Protein AF-W4VHM2-F1 (afdb_monomer_lite)

Organism: NCBI:txid1298598

Structure (mmCIF, N/CA/C/O backbone):
data_AF-W4VHM2-F1
#
_entry.id   AF-W4VHM2-F1
#
loop_
_atom_site.group_PDB
_atom_site.id
_atom_site.type_symbol
_atom_site.label_atom_id
_atom_site.label_alt_id
_atom_site.label_comp_id
_atom_site.label_asym_id
_atom_site.label_entity_id
_atom_site.label_seq_id
_atom_site.pdbx_PDB_ins_code
_atom_site.Cartn_x
_atom_site.Cartn_y
_atom_site.Cartn_z
_atom_site.occupancy
_atom_site.B_iso_or_equiv
_atom_site.auth_seq_id
_atom_site.auth_comp_id
_atom_site.auth_asym_id
_atom_site.auth_atom_id
_atom_site.pdbx_PDB_model_num
ATOM 1 N N . MET A 1 1 ? 7.648 -2.579 -6.564 1.00 84.31 1 MET A N 1
ATOM 2 C CA . MET A 1 1 ? 7.197 -2.955 -5.204 1.00 84.31 1 MET A CA 1
ATOM 3 C C . MET A 1 1 ? 6.124 -4.037 -5.304 1.00 84.31 1 MET A C 1
ATOM 5 O O . MET A 1 1 ? 5.570 -4.194 -6.391 1.00 84.31 1 MET A O 1
ATOM 9 N N . PHE A 1 2 ? 5.852 -4.785 -4.232 1.00 91.19 2 PHE A N 1
ATOM 10 C CA . PHE A 1 2 ? 4.778 -5.784 -4.193 1.00 91.19 2 PHE A CA 1
ATOM 11 C C . PHE A 1 2 ? 3.806 -5.488 -3.052 1.00 91.19 2 PHE A C 1
ATOM 13 O O . PHE A 1 2 ? 4.228 -5.026 -1.997 1.00 91.19 2 PHE A O 1
ATOM 20 N N . VAL A 1 3 ? 2.538 -5.799 -3.282 1.00 94.62 3 VAL A N 1
ATOM 21 C CA . VAL A 1 3 ? 1.429 -5.703 -2.328 1.00 94.62 3 VAL A CA 1
ATOM 22 C C . VAL A 1 3 ? 0.806 -7.086 -2.160 1.00 94.62 3 VAL A C 1
ATOM 24 O O . VAL A 1 3 ? 1.039 -7.969 -2.992 1.00 94.62 3 VAL A O 1
ATOM 27 N N . TYR A 1 4 ? 0.045 -7.298 -1.092 1.00 96.19 4 TYR A N 1
ATOM 28 C CA . TYR A 1 4 ? -0.555 -8.600 -0.803 1.00 96.19 4 TYR A CA 1
ATOM 29 C C . TYR A 1 4 ? -2.039 -8.460 -0.507 1.00 96.19 4 TYR A C 1
ATOM 31 O O . TYR A 1 4 ? -2.429 -7.613 0.286 1.00 96.19 4 TYR A O 1
ATOM 39 N N . TYR A 1 5 ? -2.856 -9.316 -1.106 1.00 96.56 5 TYR A N 1
ATOM 40 C CA . TYR A 1 5 ? -4.294 -9.365 -0.861 1.00 96.56 5 TYR A CA 1
ATOM 41 C C . TYR A 1 5 ? -4.722 -10.807 -0.627 1.00 96.56 5 TYR A C 1
ATOM 43 O O . TYR A 1 5 ? -4.315 -11.690 -1.377 1.00 96.56 5 TYR A O 1
ATOM 51 N N . ASN A 1 6 ? -5.520 -11.092 0.399 1.00 93.69 6 ASN A N 1
ATOM 52 C CA . ASN A 1 6 ? -6.043 -12.443 0.588 1.00 93.69 6 ASN A CA 1
ATOM 53 C C . ASN A 1 6 ? -7.387 -12.444 1.313 1.00 93.69 6 ASN A C 1
ATOM 55 O O . ASN A 1 6 ? -7.430 -12.591 2.534 1.00 93.69 6 ASN A O 1
ATOM 59 N N . GLU A 1 7 ? -8.464 -12.390 0.529 1.00 92.50 7 GLU A N 1
ATOM 60 C CA . GLU A 1 7 ? -9.841 -12.419 1.024 1.00 92.50 7 GLU A CA 1
ATOM 61 C C . GLU A 1 7 ? -10.137 -13.628 1.922 1.00 92.50 7 GLU A C 1
ATOM 63 O O . GLU A 1 7 ? -10.679 -13.481 3.012 1.00 92.50 7 GLU A O 1
ATOM 68 N N . LYS A 1 8 ? -9.727 -14.833 1.508 1.00 91.56 8 LYS A N 1
ATOM 69 C CA . LYS A 1 8 ? -10.043 -16.069 2.243 1.00 91.56 8 LYS A CA 1
ATOM 70 C C . LYS A 1 8 ? -9.207 -16.262 3.505 1.00 91.56 8 LYS A C 1
ATOM 72 O O . LYS A 1 8 ? -9.650 -16.939 4.424 1.00 91.56 8 LYS A O 1
ATOM 77 N N . GLY A 1 9 ? -7.976 -15.753 3.515 1.00 90.88 9 GLY A N 1
ATOM 78 C CA . GLY A 1 9 ? -7.034 -15.972 4.615 1.00 90.88 9 GLY A CA 1
ATOM 79 C C . GLY A 1 9 ? -7.023 -14.854 5.652 1.00 90.88 9 GLY A C 1
ATOM 80 O O . GLY A 1 9 ? -7.017 -15.130 6.845 1.00 90.88 9 GLY A O 1
ATOM 81 N N . ILE A 1 10 ? -6.984 -13.601 5.195 1.00 91.31 10 ILE A N 1
ATOM 82 C CA . ILE A 1 10 ? -6.858 -12.405 6.047 1.00 91.31 10 ILE A CA 1
ATOM 83 C C . ILE A 1 10 ? -8.190 -11.642 6.109 1.00 91.31 10 ILE A C 1
ATOM 85 O O . ILE A 1 10 ? -8.448 -10.931 7.078 1.00 91.31 10 ILE A O 1
ATOM 89 N N . GLY A 1 11 ? -9.047 -11.815 5.102 1.00 94.38 11 GLY A N 1
ATOM 90 C CA . GLY A 1 11 ? -10.243 -11.009 4.880 1.00 94.38 11 GLY A CA 1
ATOM 91 C C . GLY A 1 11 ? -10.048 -10.055 3.706 1.00 94.38 11 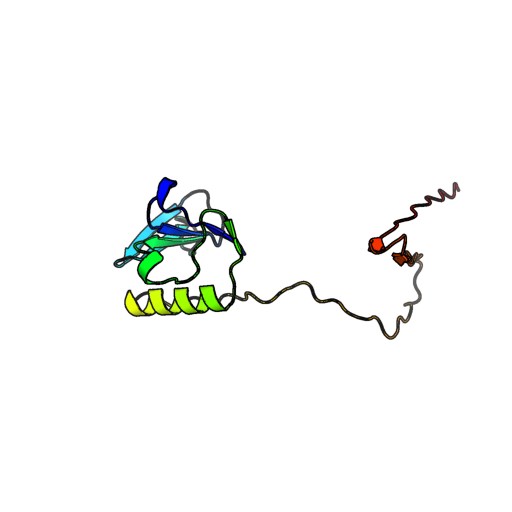GLY A C 1
ATOM 92 O O . GLY A 1 11 ? -8.994 -10.050 3.064 1.00 94.38 11 GLY A O 1
ATOM 93 N N . ASP A 1 12 ? -11.063 -9.237 3.423 1.00 96.19 12 ASP A N 1
ATOM 94 C CA . ASP A 1 12 ? -11.030 -8.238 2.348 1.00 96.19 12 ASP A CA 1
ATOM 95 C C . ASP A 1 12 ? -10.109 -7.053 2.698 1.00 96.19 12 ASP A C 1
ATOM 97 O O . ASP A 1 12 ? -10.544 -5.926 2.947 1.00 96.19 12 ASP A O 1
ATOM 101 N N . VAL A 1 13 ? -8.811 -7.346 2.790 1.00 96.44 13 VAL A N 1
ATOM 102 C CA . VAL A 1 13 ? -7.761 -6.436 3.238 1.00 96.44 13 VAL A CA 1
ATOM 103 C C . VAL A 1 13 ? -6.581 -6.494 2.276 1.00 96.44 13 VAL A C 1
ATOM 105 O O . VAL A 1 13 ? -5.966 -7.546 2.075 1.00 96.44 13 VAL A O 1
ATOM 108 N N . LEU A 1 14 ? -6.233 -5.342 1.704 1.00 96.31 14 LEU A N 1
ATOM 109 C CA . LEU A 1 14 ? -5.008 -5.147 0.936 1.00 96.31 14 LEU A CA 1
ATOM 110 C C . LEU A 1 14 ? -3.897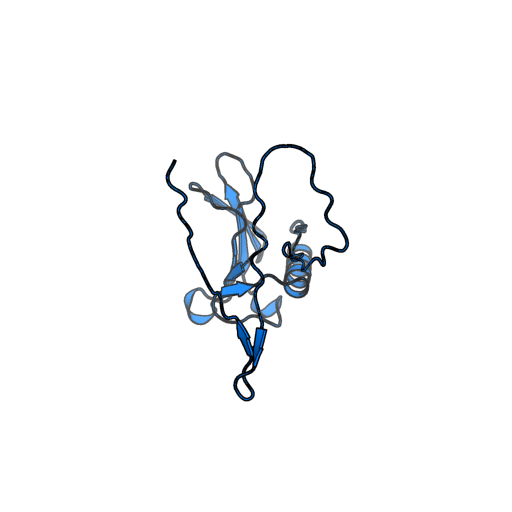 -4.661 1.873 1.00 96.31 14 LEU A C 1
ATOM 112 O O . LEU A 1 14 ? -4.003 -3.603 2.492 1.00 96.31 14 LEU A O 1
ATOM 116 N N . LEU A 1 15 ? -2.815 -5.430 1.948 1.00 95.88 15 LEU A N 1
ATOM 117 C CA . LEU A 1 15 ? -1.604 -5.099 2.688 1.00 95.88 15 LEU A CA 1
ATOM 118 C C . LEU A 1 15 ? -0.608 -4.400 1.763 1.00 95.88 15 LEU A C 1
ATOM 120 O O . LEU A 1 15 ? -0.162 -4.960 0.751 1.00 95.88 15 LEU A O 1
ATOM 124 N N . PHE A 1 16 ? -0.218 -3.192 2.150 1.00 94.75 16 PHE A N 1
ATOM 125 C CA . PHE A 1 16 ? 0.670 -2.320 1.396 1.00 94.75 16 PHE A CA 1
ATOM 126 C C . PHE A 1 16 ? 1.942 -2.014 2.207 1.00 94.75 16 PHE A C 1
ATOM 128 O O . PHE A 1 16 ? 2.042 -0.966 2.848 1.00 94.75 16 PHE A O 1
ATOM 135 N N . PRO 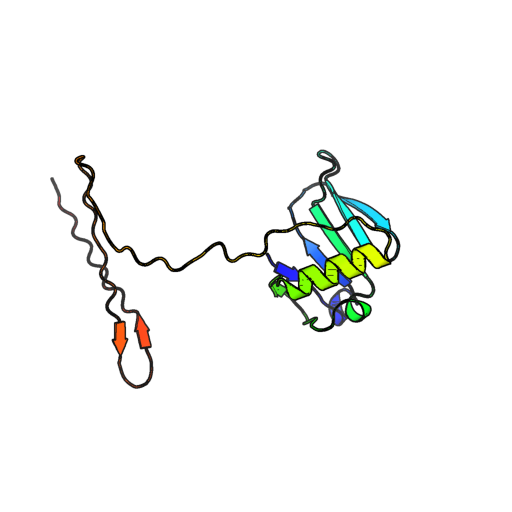A 1 17 ? 2.931 -2.925 2.229 1.00 93.50 17 PRO A N 1
ATOM 136 C CA . PRO A 1 17 ? 4.195 -2.687 2.917 1.00 93.50 17 PRO A CA 1
ATOM 137 C C . PRO A 1 17 ? 5.098 -1.754 2.096 1.00 93.50 17 PRO A C 1
ATOM 139 O O . PRO A 1 17 ? 5.353 -2.006 0.916 1.00 93.50 17 PRO A O 1
ATOM 142 N N . MET A 1 18 ? 5.622 -0.700 2.725 1.00 91.50 18 MET A N 1
ATOM 143 C CA . MET A 1 18 ? 6.566 0.245 2.106 1.00 91.50 18 MET A CA 1
ATOM 144 C C . MET A 1 18 ? 7.976 0.126 2.683 1.00 91.50 18 MET A C 1
ATOM 146 O O . MET A 1 18 ? 8.955 0.159 1.937 1.00 91.50 18 MET A O 1
ATOM 150 N N . LYS A 1 19 ? 8.088 -0.008 4.006 1.00 91.19 19 LYS A N 1
ATOM 151 C CA . LYS A 1 19 ? 9.353 -0.135 4.735 1.00 91.19 19 LYS A CA 1
ATOM 152 C C . LYS A 1 19 ? 9.217 -1.198 5.822 1.00 91.19 19 LYS A C 1
ATOM 154 O O . LYS A 1 19 ? 8.120 -1.487 6.287 1.00 91.19 19 LYS A O 1
ATOM 159 N N . ASN A 1 20 ? 10.348 -1.753 6.240 1.00 90.69 20 ASN A N 1
ATOM 160 C CA . ASN A 1 20 ? 10.398 -2.642 7.395 1.00 90.69 20 ASN A CA 1
ATOM 161 C C . ASN A 1 20 ? 10.652 -1.821 8.661 1.00 90.69 20 ASN A C 1
ATOM 163 O O . ASN A 1 20 ? 11.466 -0.899 8.643 1.00 90.69 20 ASN A O 1
ATOM 167 N N . SER A 1 21 ? 9.992 -2.192 9.753 1.00 92.31 21 SER A N 1
ATOM 168 C CA . SER A 1 21 ? 10.225 -1.643 11.087 1.00 92.31 21 SER A CA 1
ATOM 169 C C . SER A 1 21 ? 10.050 -2.740 12.133 1.00 92.31 21 SER A C 1
ATOM 171 O O . SER A 1 21 ? 9.279 -3.678 11.938 1.00 92.31 21 SER A O 1
ATOM 173 N N . ASN A 1 22 ? 10.776 -2.609 13.244 1.00 90.69 22 ASN A N 1
ATOM 174 C CA . ASN A 1 22 ? 10.691 -3.520 14.384 1.00 90.69 22 ASN A CA 1
ATOM 175 C C . ASN A 1 22 ? 9.587 -3.123 15.374 1.00 90.69 22 ASN A C 1
ATOM 177 O O . ASN A 1 22 ? 9.132 -3.965 16.144 1.00 90.69 22 ASN A O 1
ATOM 181 N N . LYS A 1 23 ? 9.189 -1.845 15.393 1.00 93.31 23 LYS A N 1
ATOM 182 C CA . LYS A 1 23 ? 8.196 -1.294 16.321 1.00 93.31 23 LYS A CA 1
ATOM 183 C C . LYS A 1 23 ? 7.192 -0.468 15.539 1.00 93.31 23 LYS A C 1
ATOM 185 O O . LYS A 1 23 ? 7.473 0.666 15.156 1.00 93.31 23 LYS A O 1
ATOM 190 N N . ILE A 1 24 ? 6.037 -1.071 15.291 1.00 94.62 24 ILE A N 1
ATOM 191 C CA . ILE A 1 24 ? 4.982 -0.498 14.463 1.00 94.62 24 ILE A CA 1
ATOM 192 C C . ILE A 1 24 ? 3.825 -0.088 15.363 1.00 94.62 24 ILE A C 1
ATOM 194 O O . ILE A 1 24 ? 3.307 -0.899 16.127 1.00 94.62 24 ILE A O 1
ATOM 198 N N . SER A 1 25 ? 3.387 1.152 15.202 1.00 95.75 25 SER A N 1
ATOM 199 C CA . SER A 1 25 ? 2.111 1.643 15.705 1.00 95.75 25 SER A CA 1
ATOM 200 C C . SER A 1 25 ? 1.207 1.997 14.520 1.00 95.75 25 SER A C 1
ATOM 202 O O . SER A 1 25 ? 1.641 1.982 13.362 1.00 95.75 25 SER A O 1
ATOM 204 N N . PHE A 1 26 ? -0.079 2.219 14.778 1.00 95.81 26 PHE A N 1
ATOM 205 C CA . PHE A 1 26 ? -1.069 2.390 13.723 1.00 95.81 26 PHE A CA 1
ATOM 206 C C . PHE A 1 26 ? -2.113 3.454 14.057 1.00 95.81 26 PHE A C 1
ATOM 208 O O . PHE A 1 26 ? -2.471 3.669 15.213 1.00 95.81 26 PHE A O 1
ATOM 215 N N . GLU A 1 27 ? -2.635 4.090 13.013 1.00 94.44 27 GLU A N 1
ATOM 216 C CA . GLU A 1 27 ? -3.771 5.007 13.073 1.00 94.44 27 GLU A CA 1
ATOM 217 C C . GLU A 1 27 ? -4.799 4.547 12.040 1.00 94.44 27 GLU A C 1
ATOM 219 O O . GLU A 1 27 ? -4.460 4.325 10.876 1.00 94.44 27 GLU A O 1
ATOM 224 N N . ARG A 1 28 ? -6.060 4.400 12.454 1.00 94.19 28 ARG A N 1
ATOM 225 C CA . ARG A 1 28 ? -7.157 4.023 11.560 1.00 94.19 28 ARG A CA 1
ATOM 226 C C . ARG A 1 28 ? -8.022 5.231 11.226 1.00 94.19 28 ARG A C 1
ATOM 228 O O . ARG A 1 28 ? -8.552 5.878 12.126 1.00 94.19 28 ARG A O 1
ATOM 235 N N . LYS A 1 29 ? -8.236 5.463 9.933 1.00 93.00 29 LYS A N 1
ATOM 236 C CA . LYS A 1 29 ? -9.209 6.411 9.383 1.00 93.00 29 LYS A CA 1
ATOM 237 C C . LYS A 1 29 ? -10.115 5.659 8.423 1.00 93.00 29 LYS A C 1
ATOM 239 O O . LYS A 1 29 ? -9.698 5.304 7.326 1.00 93.00 29 LYS A O 1
ATOM 244 N N . GLN A 1 30 ? -11.344 5.398 8.870 1.00 93.81 30 GLN A N 1
ATOM 245 C CA . GLN A 1 30 ? -12.331 4.617 8.118 1.00 93.81 30 GLN A CA 1
ATOM 246 C C . GLN A 1 30 ? -11.742 3.255 7.699 1.00 93.81 30 GLN A C 1
ATOM 248 O O . GLN A 1 30 ? -11.394 2.447 8.571 1.00 93.81 30 GLN A O 1
ATOM 253 N N . ASP A 1 31 ? -11.585 3.021 6.398 1.00 96.12 31 ASP A N 1
ATOM 254 C CA . ASP A 1 31 ? -11.070 1.767 5.849 1.00 96.12 31 ASP A CA 1
ATOM 255 C C . ASP A 1 31 ? -9.551 1.763 5.653 1.00 96.12 31 ASP A C 1
ATOM 257 O O . ASP A 1 31 ? -8.977 0.734 5.304 1.00 96.12 31 ASP A O 1
ATOM 261 N N . ILE A 1 32 ? -8.867 2.873 5.935 1.00 96.19 32 ILE A N 1
ATOM 262 C CA . ILE A 1 32 ? -7.414 2.981 5.806 1.00 96.19 32 ILE A CA 1
ATOM 263 C C . ILE A 1 32 ? -6.761 2.934 7.185 1.00 96.19 32 ILE A C 1
ATOM 265 O O . ILE A 1 32 ? -7.003 3.779 8.047 1.00 96.19 32 ILE A O 1
ATOM 269 N N . VAL A 1 33 ? -5.883 1.958 7.393 1.00 96.31 33 VAL A N 1
ATOM 270 C CA . VAL A 1 33 ? -4.981 1.905 8.545 1.00 96.31 33 VAL A CA 1
ATOM 271 C C . VAL A 1 33 ? -3.587 2.294 8.085 1.00 96.31 33 VAL A C 1
ATOM 273 O O . VAL A 1 33 ? -2.971 1.587 7.292 1.00 96.31 33 VAL A O 1
ATOM 276 N N . THR A 1 34 ? -3.082 3.409 8.601 1.00 95.12 34 THR A N 1
ATOM 277 C CA . THR A 1 34 ? -1.707 3.862 8.381 1.00 95.12 34 THR A CA 1
ATOM 278 C C . THR A 1 34 ? -0.805 3.228 9.427 1.00 95.12 34 THR A C 1
ATOM 280 O O . THR A 1 34 ? -1.060 3.362 10.623 1.00 95.12 34 THR A O 1
ATOM 283 N N . LEU A 1 35 ? 0.253 2.557 8.984 1.00 95.56 35 LEU A N 1
ATOM 284 C CA . LEU A 1 35 ? 1.277 1.973 9.845 1.00 95.56 35 LEU A CA 1
ATOM 285 C C . LEU A 1 35 ? 2.471 2.924 9.906 1.00 95.56 35 LEU A C 1
ATOM 287 O O . LEU A 1 35 ? 2.963 3.363 8.863 1.00 95.56 35 LEU A O 1
ATOM 291 N N . PHE A 1 36 ? 2.975 3.211 11.101 1.00 95.19 36 PHE A N 1
ATOM 292 C CA . PHE A 1 36 ? 4.148 4.060 11.298 1.00 95.19 36 PHE A CA 1
ATOM 293 C C . PHE A 1 36 ? 5.129 3.457 12.298 1.00 95.19 36 PHE A C 1
ATOM 295 O O . PHE A 1 36 ? 4.748 2.753 13.233 1.00 95.19 36 PHE A O 1
ATOM 302 N N . ASP A 1 37 ? 6.409 3.742 12.089 1.00 95.94 37 ASP A N 1
ATOM 303 C CA . ASP A 1 37 ? 7.467 3.389 13.028 1.00 95.94 37 ASP A CA 1
ATOM 304 C C . ASP A 1 37 ? 7.330 4.232 14.304 1.00 95.94 37 ASP A C 1
ATOM 306 O O . ASP A 1 37 ? 7.172 5.455 14.255 1.00 95.94 37 ASP A O 1
ATOM 310 N N . GLU A 1 38 ? 7.373 3.593 15.469 1.00 94.31 38 GLU A N 1
ATOM 311 C CA . GLU A 1 38 ? 7.182 4.288 16.745 1.00 94.31 38 GLU A CA 1
ATOM 312 C C . GLU A 1 38 ? 8.271 5.318 17.050 1.00 94.31 38 GLU A C 1
ATOM 314 O O . GLU A 1 38 ? 7.984 6.313 17.727 1.00 94.31 38 GLU A O 1
ATOM 319 N N . VAL A 1 39 ? 9.491 5.080 16.567 1.00 93.25 39 VAL A N 1
ATOM 320 C CA . VAL A 1 39 ? 10.688 5.871 16.855 1.00 93.25 39 VAL A CA 1
ATOM 321 C C . VAL A 1 39 ? 10.840 6.986 15.830 1.00 93.25 39 VAL A C 1
ATOM 323 O O . VAL A 1 39 ? 10.933 8.151 16.211 1.00 93.25 39 VAL A O 1
ATOM 326 N N . THR A 1 40 ? 10.844 6.654 14.538 1.00 93.62 40 THR A N 1
ATOM 327 C CA . THR A 1 40 ? 11.065 7.645 13.470 1.00 93.62 40 THR A CA 1
ATOM 328 C C . THR A 1 40 ? 9.798 8.403 13.092 1.00 93.62 40 THR A C 1
ATOM 330 O O . THR A 1 40 ? 9.886 9.442 12.441 1.00 93.62 40 THR A O 1
ATOM 333 N N . LYS A 1 41 ? 8.621 7.897 13.491 1.00 92.06 41 LYS A N 1
ATOM 334 C CA . LYS A 1 41 ? 7.299 8.393 13.070 1.00 92.06 41 LYS A CA 1
ATOM 335 C C . LYS A 1 41 ? 7.089 8.367 11.553 1.00 92.06 41 LYS A C 1
ATOM 337 O O . LYS A 1 41 ? 6.150 8.979 11.051 1.00 92.06 41 LYS A O 1
ATOM 342 N N . GLU A 1 42 ? 7.928 7.642 10.816 1.00 92.69 42 GLU A N 1
ATOM 343 C CA . GLU A 1 42 ? 7.768 7.471 9.377 1.00 92.69 42 GLU A CA 1
ATOM 344 C C . GLU A 1 42 ? 6.690 6.436 9.065 1.00 92.69 42 GLU A C 1
ATOM 346 O O . GLU A 1 42 ? 6.594 5.399 9.720 1.00 92.69 42 GLU A O 1
ATOM 351 N N . THR A 1 43 ? 5.917 6.677 8.007 1.00 92.75 43 THR A N 1
ATOM 352 C CA . THR A 1 43 ? 4.976 5.687 7.481 1.00 92.75 43 THR A CA 1
ATOM 353 C C . THR A 1 43 ? 5.725 4.480 6.918 1.00 92.75 43 THR A C 1
ATOM 355 O O . THR A 1 43 ? 6.568 4.609 6.025 1.00 92.75 43 THR A O 1
ATOM 358 N N . VAL A 1 44 ? 5.391 3.292 7.420 1.00 94.81 44 VAL A N 1
ATOM 359 C CA . VAL A 1 44 ? 5.992 2.013 7.009 1.00 94.81 44 VAL A CA 1
ATOM 360 C C . VAL A 1 44 ? 5.076 1.199 6.099 1.00 94.81 44 VAL A C 1
ATOM 362 O O . VAL A 1 44 ? 5.544 0.302 5.398 1.00 94.81 44 VAL A O 1
ATOM 365 N N . GLY A 1 45 ? 3.787 1.531 6.044 1.00 94.50 45 GLY A N 1
ATOM 366 C CA . GLY A 1 45 ? 2.836 0.899 5.140 1.00 94.50 45 GLY A CA 1
ATOM 367 C C . GLY A 1 45 ? 1.390 1.263 5.443 1.00 94.50 45 GLY A C 1
ATOM 368 O O . GLY A 1 45 ? 1.112 2.097 6.306 1.00 94.50 45 GLY A O 1
ATOM 369 N N . PHE A 1 46 ? 0.477 0.603 4.741 1.00 95.50 46 PHE A N 1
ATOM 370 C CA . PHE A 1 46 ? -0.962 0.765 4.916 1.00 95.50 46 PHE A CA 1
ATOM 371 C C . PHE A 1 46 ? -1.671 -0.585 4.863 1.00 95.50 46 PHE A C 1
ATOM 373 O O . PHE A 1 46 ? -1.265 -1.466 4.104 1.00 95.50 46 PHE A O 1
ATOM 380 N N . ASN A 1 47 ? -2.766 -0.713 5.605 1.00 96.06 47 ASN A N 1
ATOM 381 C CA . ASN A 1 47 ? -3.740 -1.782 5.413 1.00 96.06 47 ASN A CA 1
ATOM 382 C C . ASN A 1 47 ? -5.065 -1.149 4.990 1.00 96.06 47 ASN A C 1
ATOM 384 O O . ASN A 1 47 ? -5.573 -0.267 5.682 1.00 96.06 47 ASN A O 1
ATOM 388 N N . ILE A 1 48 ? -5.603 -1.589 3.857 1.00 96.31 48 ILE A N 1
ATOM 389 C CA . ILE A 1 48 ? -6.841 -1.065 3.281 1.00 96.31 48 ILE A CA 1
ATOM 390 C C . ILE A 1 48 ? -7.910 -2.138 3.421 1.00 96.31 48 ILE A C 1
ATOM 392 O O . ILE A 1 48 ? -7.794 -3.198 2.812 1.00 96.31 48 ILE A O 1
ATOM 396 N N . PHE A 1 49 ? -8.914 -1.868 4.244 1.00 96.06 49 PHE A N 1
ATOM 397 C CA . PHE A 1 49 ? -10.090 -2.710 4.434 1.00 96.06 49 PHE A CA 1
ATOM 398 C C . PHE A 1 49 ? -11.105 -2.474 3.314 1.00 96.06 49 PHE A C 1
ATOM 400 O O . PHE A 1 49 ? -11.045 -1.459 2.620 1.00 96.06 49 PHE A O 1
ATOM 407 N N . ASN A 1 50 ? -12.024 -3.424 3.132 1.00 95.69 50 ASN A N 1
ATOM 408 C CA . ASN A 1 50 ? -13.013 -3.411 2.051 1.00 95.69 50 ASN A CA 1
ATOM 409 C C . ASN A 1 50 ? -12.351 -3.210 0.678 1.00 95.69 50 ASN A C 1
ATOM 411 O O . ASN A 1 50 ? -12.863 -2.487 -0.181 1.00 95.69 50 ASN A O 1
ATOM 415 N N . ALA A 1 51 ? -11.163 -3.794 0.489 1.00 94.94 51 ALA A N 1
ATOM 416 C CA . ALA A 1 51 ? -10.319 -3.531 -0.668 1.00 94.94 51 ALA A CA 1
ATOM 417 C C . ALA A 1 51 ? -11.034 -3.871 -1.987 1.00 94.94 51 ALA A C 1
ATOM 419 O O . ALA A 1 51 ? -10.906 -3.124 -2.958 1.00 94.94 51 ALA A O 1
ATOM 420 N N . SER A 1 52 ? -11.853 -4.921 -2.013 1.00 94.81 52 SER A N 1
ATOM 421 C CA . SER A 1 52 ? -12.663 -5.303 -3.178 1.00 94.81 52 SER A CA 1
ATOM 422 C C . SER A 1 52 ? -13.596 -4.192 -3.685 1.00 94.81 52 SER A C 1
ATOM 424 O O . SER A 1 52 ? -13.963 -4.182 -4.859 1.00 94.81 52 SER A O 1
ATOM 426 N N . THR A 1 53 ? -13.952 -3.220 -2.836 1.00 95.12 53 THR A N 1
ATOM 427 C CA . THR A 1 53 ? -14.805 -2.078 -3.210 1.00 95.12 53 THR A CA 1
ATOM 428 C C . THR A 1 53 ? -14.035 -0.950 -3.902 1.00 95.12 53 THR A C 1
ATOM 430 O O . THR A 1 53 ? -14.623 -0.152 -4.637 1.00 95.12 53 THR A O 1
ATOM 433 N N . TYR A 1 54 ? -12.720 -0.884 -3.681 1.00 93.88 54 TYR A N 1
ATOM 434 C CA . TYR A 1 54 ? -11.841 0.160 -4.209 1.00 93.88 54 TYR A CA 1
ATOM 435 C C . TYR A 1 54 ? -11.046 -0.307 -5.428 1.00 93.88 54 TYR A C 1
ATOM 437 O O . TYR A 1 54 ? -10.809 0.483 -6.339 1.00 93.88 54 TYR A O 1
ATOM 445 N N . PHE A 1 55 ? -10.654 -1.581 -5.458 1.00 94.12 55 PHE A N 1
ATOM 446 C CA . PHE A 1 55 ? -9.748 -2.134 -6.459 1.00 94.12 55 PHE A CA 1
ATOM 447 C C . PHE A 1 55 ? -10.459 -3.190 -7.301 1.00 94.12 55 PHE A C 1
ATOM 449 O O . PHE A 1 55 ? -11.012 -4.153 -6.772 1.00 94.12 55 PHE A O 1
ATOM 456 N N . LYS A 1 56 ? -10.411 -3.039 -8.627 1.00 89.31 56 LYS A N 1
ATOM 457 C CA . LYS A 1 56 ? -11.110 -3.957 -9.548 1.00 89.31 56 LYS A CA 1
ATOM 458 C C . LYS A 1 56 ? -10.306 -5.216 -9.863 1.00 89.31 56 LYS A C 1
ATOM 460 O O . LYS A 1 56 ? -10.887 -6.275 -10.073 1.00 89.31 56 LYS A O 1
ATOM 465 N N . ASP A 1 57 ? -8.980 -5.101 -9.863 1.00 87.75 57 ASP A N 1
ATOM 466 C CA . ASP A 1 57 ? -8.067 -6.158 -10.313 1.00 87.75 57 ASP A CA 1
ATOM 467 C C . ASP A 1 57 ? -7.290 -6.785 -9.142 1.00 87.75 57 ASP A C 1
ATOM 469 O O . ASP A 1 57 ? -6.071 -6.971 -9.208 1.00 87.75 57 ASP A O 1
ATOM 473 N N . LEU A 1 58 ? -7.977 -7.098 -8.039 1.00 91.88 58 LEU A N 1
ATOM 474 C CA . LEU A 1 58 ? -7.351 -7.812 -6.927 1.00 91.88 58 LEU A CA 1
ATOM 475 C C . LEU A 1 58 ? -7.243 -9.305 -7.233 1.00 91.88 58 LEU A C 1
ATOM 477 O O . LEU A 1 58 ? -8.208 -9.972 -7.593 1.00 91.88 58 LEU A O 1
ATOM 481 N N . SER A 1 59 ? -6.046 -9.844 -7.028 1.00 91.00 59 SER A N 1
ATOM 482 C CA . SER A 1 59 ? -5.770 -11.275 -7.086 1.00 91.00 59 SER A CA 1
ATOM 483 C C . SER A 1 59 ? -5.236 -11.750 -5.742 1.00 91.00 59 SER A C 1
ATOM 485 O O . SER A 1 59 ? -4.516 -11.031 -5.045 1.00 91.00 59 SER A O 1
ATOM 487 N N . THR A 1 60 ? -5.612 -12.965 -5.349 1.00 93.88 60 THR A N 1
ATOM 488 C CA . THR A 1 60 ? -5.157 -13.543 -4.087 1.00 93.88 60 THR A CA 1
ATOM 489 C C . THR A 1 60 ? -3.649 -13.791 -4.118 1.00 93.88 60 THR A C 1
ATOM 491 O O . THR A 1 60 ? -3.123 -14.446 -5.016 1.00 93.88 60 THR A O 1
ATOM 494 N N . GLY A 1 61 ? -2.958 -13.323 -3.086 1.00 93.06 61 GLY A N 1
ATOM 495 C CA . GLY A 1 61 ? -1.531 -13.482 -2.877 1.00 93.06 61 GLY A CA 1
ATOM 496 C C . GLY A 1 61 ? -0.743 -12.217 -3.196 1.00 93.06 61 GLY A C 1
ATOM 497 O O . GLY A 1 61 ? -1.174 -11.094 -2.936 1.00 93.06 61 GLY A O 1
ATOM 498 N N . LYS A 1 62 ? 0.477 -12.427 -3.692 1.00 93.94 62 LYS A N 1
ATOM 499 C CA . LYS A 1 62 ? 1.457 -11.377 -3.967 1.00 93.94 62 LYS A CA 1
ATOM 500 C C . LYS A 1 62 ? 1.209 -10.760 -5.339 1.00 93.94 62 LYS A C 1
ATOM 502 O O . LYS A 1 62 ? 1.299 -11.454 -6.347 1.00 93.94 62 LYS A O 1
ATOM 507 N N . MET A 1 63 ? 1.024 -9.448 -5.386 1.00 93.00 63 MET A N 1
ATOM 508 C CA . MET A 1 63 ? 0.805 -8.687 -6.615 1.00 93.00 63 MET A CA 1
ATOM 509 C C . MET A 1 63 ? 1.867 -7.616 -6.795 1.00 93.00 63 MET A C 1
ATOM 511 O O . MET A 1 63 ? 2.344 -7.019 -5.830 1.00 93.00 63 MET A O 1
ATOM 515 N N . LYS A 1 64 ? 2.259 -7.354 -8.042 1.00 91.06 64 LYS A N 1
ATOM 516 C CA . LYS A 1 64 ? 3.149 -6.233 -8.350 1.00 91.06 64 LYS A CA 1
ATOM 517 C C . LYS A 1 64 ? 2.340 -4.938 -8.312 1.00 91.06 64 LYS A C 1
ATOM 519 O O . LYS A 1 64 ? 1.275 -4.872 -8.912 1.00 91.06 64 LYS A O 1
ATOM 524 N N . LEU A 1 65 ? 2.871 -3.912 -7.648 1.00 90.12 65 LEU A N 1
ATOM 525 C CA . LEU A 1 65 ? 2.282 -2.576 -7.706 1.00 90.12 65 LEU A CA 1
ATOM 526 C C . LEU A 1 65 ? 2.420 -2.027 -9.133 1.00 90.12 65 LEU A C 1
ATOM 528 O O . LEU A 1 65 ? 3.541 -1.897 -9.633 1.00 90.12 65 LEU A O 1
ATOM 532 N N . THR A 1 66 ? 1.289 -1.744 -9.770 1.00 91.00 66 THR A N 1
ATOM 533 C CA . THR A 1 66 ? 1.189 -1.098 -11.084 1.00 91.00 66 THR A CA 1
ATOM 534 C C . THR A 1 66 ? 0.717 0.345 -10.923 1.00 91.00 66 THR A C 1
ATOM 536 O O . THR A 1 66 ? 0.159 0.705 -9.888 1.00 91.00 66 THR A O 1
ATOM 539 N N . GLU A 1 67 ? 0.903 1.168 -11.955 1.00 89.81 67 GLU A N 1
ATOM 540 C CA . GLU A 1 67 ? 0.393 2.548 -11.985 1.00 89.81 67 GLU A CA 1
ATOM 541 C C . GLU A 1 67 ? -1.126 2.605 -11.791 1.00 89.81 67 GLU A C 1
ATOM 543 O O . GLU A 1 67 ? -1.617 3.427 -11.024 1.00 89.81 67 GLU A O 1
ATOM 548 N N . LYS A 1 68 ? -1.864 1.672 -12.407 1.00 90.81 68 LYS A N 1
ATOM 549 C CA . LYS A 1 68 ? -3.317 1.554 -12.231 1.00 90.81 68 LYS A CA 1
ATOM 550 C C . LYS A 1 68 ? -3.694 1.309 -10.767 1.00 90.81 68 LYS A C 1
ATOM 552 O O . LYS A 1 68 ? -4.549 2.006 -10.235 1.00 90.81 68 LYS A O 1
ATOM 557 N N . LEU A 1 69 ? -3.028 0.360 -10.107 1.00 91.62 69 LEU A N 1
ATOM 558 C CA . LEU A 1 69 ? -3.318 0.031 -8.709 1.00 91.62 69 LEU A CA 1
ATOM 559 C C . LEU A 1 69 ? -2.911 1.172 -7.762 1.00 91.62 69 LEU A C 1
ATOM 561 O O . LEU A 1 69 ? -3.577 1.409 -6.759 1.00 91.62 69 LEU A O 1
ATOM 565 N N . LEU A 1 70 ? -1.851 1.918 -8.093 1.00 92.12 70 LEU A N 1
ATOM 566 C CA . LEU A 1 70 ? -1.473 3.131 -7.364 1.00 92.12 70 LEU A CA 1
ATOM 567 C C . LEU A 1 70 ? -2.511 4.254 -7.528 1.00 92.12 70 LEU A C 1
ATOM 569 O O . LEU A 1 70 ? -2.799 4.961 -6.563 1.00 92.12 70 LEU A O 1
ATOM 573 N N . ALA A 1 71 ? -3.089 4.412 -8.722 1.00 92.44 71 ALA A N 1
ATOM 574 C CA . ALA A 1 71 ? -4.162 5.373 -8.964 1.00 92.44 71 ALA A CA 1
ATOM 575 C C . ALA A 1 71 ? -5.421 5.027 -8.149 1.00 92.44 71 ALA A C 1
ATOM 577 O O . ALA A 1 71 ? -5.912 5.878 -7.410 1.00 92.44 71 ALA A O 1
ATOM 578 N N . GLU A 1 72 ? -5.867 3.766 -8.189 1.00 93.94 72 GLU A N 1
ATOM 579 C CA . GLU A 1 72 ? -7.005 3.272 -7.393 1.00 93.94 72 GLU A CA 1
ATOM 580 C C . GLU A 1 72 ? -6.766 3.449 -5.880 1.00 93.94 72 GLU A C 1
ATOM 582 O O . GLU A 1 72 ? -7.666 3.846 -5.139 1.00 93.94 72 GLU A O 1
ATOM 587 N N . LEU A 1 73 ? -5.530 3.240 -5.414 1.00 93.38 73 LEU A N 1
ATOM 588 C CA . LEU A 1 73 ? -5.157 3.460 -4.014 1.00 93.38 73 LEU A CA 1
ATOM 589 C C . LEU A 1 73 ? -5.275 4.936 -3.615 1.00 93.38 73 LEU A C 1
ATOM 591 O O . LEU A 1 73 ? -5.792 5.250 -2.543 1.00 93.38 73 LEU A O 1
ATOM 595 N N . ASN A 1 74 ? -4.817 5.848 -4.472 1.00 93.62 74 ASN A N 1
ATOM 596 C CA . ASN A 1 74 ? -4.922 7.282 -4.216 1.00 93.62 74 ASN A CA 1
ATOM 597 C C . ASN A 1 74 ? -6.382 7.765 -4.213 1.00 93.62 74 ASN A C 1
ATOM 599 O O . ASN A 1 74 ? -6.723 8.623 -3.399 1.00 93.62 74 ASN A O 1
ATOM 603 N N . GLU A 1 75 ? -7.253 7.192 -5.047 1.00 93.38 75 GLU A N 1
ATOM 604 C CA . GLU A 1 75 ? -8.701 7.439 -4.982 1.00 93.38 75 GLU A CA 1
ATOM 605 C C . GLU A 1 75 ? -9.315 6.907 -3.678 1.00 93.38 75 GLU A C 1
ATOM 607 O O . GLU A 1 75 ? -10.142 7.578 -3.054 1.00 93.38 75 GLU A O 1
ATOM 612 N N . ALA A 1 76 ? -8.903 5.714 -3.231 1.00 93.12 76 ALA A N 1
ATOM 613 C CA . ALA A 1 76 ? -9.333 5.157 -1.949 1.00 93.12 76 ALA A CA 1
ATOM 614 C C . ALA A 1 76 ? -8.922 6.065 -0.779 1.00 93.12 76 ALA A C 1
ATOM 616 O O . ALA A 1 76 ? -9.714 6.282 0.139 1.00 93.12 76 ALA A O 1
ATOM 617 N N . PHE A 1 77 ? -7.721 6.646 -0.823 1.00 93.69 77 PHE A N 1
ATOM 618 C CA . PHE A 1 77 ? -7.265 7.601 0.189 1.00 93.69 77 PHE A CA 1
ATOM 619 C C . PHE A 1 77 ? -8.090 8.887 0.187 1.00 93.69 77 PHE A C 1
ATOM 621 O O . PHE A 1 77 ? -8.501 9.323 1.261 1.00 93.69 77 PHE A O 1
ATOM 628 N N . GLU A 1 78 ? -8.415 9.448 -0.981 1.00 92.25 78 GLU A N 1
ATOM 629 C CA . GLU A 1 78 ? -9.292 10.626 -1.063 1.00 92.25 78 GLU A CA 1
ATOM 630 C C . GLU A 1 78 ? -10.677 10.362 -0.472 1.00 92.25 78 GLU A C 1
ATOM 632 O O . GLU A 1 78 ? -11.153 11.147 0.349 1.00 92.25 78 GLU A O 1
ATOM 637 N N . LYS A 1 79 ? -11.302 9.231 -0.822 1.00 92.56 79 LYS A N 1
ATOM 638 C CA . LYS A 1 79 ? -12.621 8.843 -0.290 1.00 92.56 79 LYS A CA 1
ATOM 639 C C . LYS A 1 79 ? -12.620 8.668 1.229 1.00 92.56 79 LYS A C 1
ATOM 641 O O . LYS A 1 79 ? -13.650 8.877 1.865 1.00 92.56 79 LYS A O 1
ATOM 646 N N . ASN A 1 80 ? -11.474 8.293 1.795 1.00 91.44 80 ASN A N 1
ATOM 647 C CA . ASN A 1 80 ? -11.289 8.075 3.228 1.00 91.44 80 ASN A CA 1
ATOM 648 C C . ASN A 1 80 ? -10.600 9.260 3.940 1.00 91.44 80 ASN A C 1
ATOM 650 O O . ASN A 1 80 ? -10.001 9.082 5.004 1.00 91.44 80 ASN A O 1
ATOM 654 N N . ASN A 1 81 ? -10.621 10.463 3.344 1.00 89.69 81 ASN A N 1
ATOM 655 C CA . ASN A 1 81 ? -10.021 11.694 3.889 1.00 89.69 81 ASN A CA 1
ATOM 656 C C . ASN A 1 81 ? -8.564 11.519 4.364 1.00 89.69 81 ASN A C 1
ATOM 658 O O . ASN A 1 81 ? -8.120 12.109 5.353 1.00 89.69 81 ASN A O 1
ATOM 662 N N . THR A 1 82 ? -7.821 10.666 3.665 1.00 88.00 82 THR A N 1
ATOM 663 C CA . THR A 1 82 ? -6.433 10.312 3.950 1.00 88.00 82 THR A CA 1
ATOM 664 C C . THR A 1 82 ? -5.519 10.925 2.892 1.00 88.00 82 THR A C 1
ATOM 666 O O . THR A 1 82 ? -5.901 11.135 1.742 1.00 88.00 82 THR A O 1
ATOM 669 N N . LYS A 1 83 ? -4.287 11.263 3.283 1.00 85.00 83 LYS A N 1
ATOM 670 C CA . LYS A 1 83 ? -3.328 11.923 2.396 1.00 85.00 83 LYS A CA 1
ATOM 671 C C . LYS A 1 83 ? -2.901 10.982 1.263 1.00 85.00 83 LYS A C 1
ATOM 673 O O . LYS A 1 83 ? -2.525 9.842 1.525 1.00 85.00 83 LYS A O 1
ATOM 678 N N . LYS A 1 84 ? -2.888 11.493 0.027 1.00 86.75 84 LYS A N 1
ATOM 679 C CA . LYS A 1 84 ? -2.318 10.795 -1.134 1.00 86.75 84 LYS A CA 1
ATOM 680 C C . LYS A 1 84 ? -0.849 10.456 -0.928 1.00 86.75 84 LYS A C 1
ATOM 682 O O . LYS A 1 84 ? -0.117 11.193 -0.259 1.00 86.75 84 LYS A O 1
ATOM 687 N N . ILE A 1 85 ? -0.424 9.383 -1.579 1.00 84.50 85 ILE A N 1
ATOM 688 C CA . ILE A 1 85 ? 0.974 8.977 -1.624 1.00 84.50 85 ILE A CA 1
ATOM 689 C C . ILE A 1 85 ? 1.518 9.131 -3.037 1.00 84.50 85 ILE A C 1
ATOM 691 O O . ILE A 1 85 ? 0.872 8.774 -4.023 1.00 84.50 85 ILE A O 1
ATOM 695 N N . ASP A 1 86 ? 2.729 9.666 -3.108 1.00 82.31 86 ASP A N 1
ATOM 696 C CA . ASP A 1 86 ? 3.497 9.749 -4.338 1.00 82.31 86 ASP A CA 1
ATOM 697 C C . ASP A 1 86 ? 4.575 8.665 -4.296 1.00 82.31 86 ASP A C 1
ATOM 699 O O . ASP A 1 86 ? 5.443 8.662 -3.418 1.00 82.31 86 ASP A O 1
ATOM 703 N N . LEU A 1 87 ? 4.449 7.684 -5.187 1.00 83.50 87 LEU A N 1
ATOM 704 C CA . LEU A 1 87 ? 5.360 6.555 -5.285 1.00 83.50 87 LEU A CA 1
ATOM 705 C C . LEU A 1 87 ? 5.817 6.396 -6.723 1.00 83.50 87 LEU A C 1
ATOM 707 O O . LEU A 1 87 ? 5.017 6.158 -7.624 1.00 83.50 87 LEU A O 1
ATOM 711 N N . ASP A 1 88 ? 7.132 6.422 -6.904 1.00 80.19 88 ASP A N 1
ATOM 712 C CA . ASP A 1 88 ? 7.748 6.093 -8.177 1.00 80.19 88 ASP A CA 1
ATOM 713 C C . ASP A 1 88 ? 7.652 4.580 -8.435 1.00 80.19 88 ASP A C 1
ATOM 715 O O . ASP A 1 88 ? 8.376 3.759 -7.854 1.00 80.19 88 ASP A O 1
ATOM 719 N N . VAL A 1 89 ? 6.710 4.211 -9.301 1.00 79.69 89 VAL A N 1
ATOM 720 C CA . VAL A 1 89 ? 6.474 2.835 -9.758 1.00 79.69 89 VAL A CA 1
ATOM 721 C C . VAL A 1 89 ? 7.134 2.539 -11.106 1.00 79.69 89 VAL A C 1
ATOM 723 O O . VAL A 1 89 ? 6.940 1.445 -11.648 1.00 79.69 89 VAL A O 1
ATOM 726 N N . THR A 1 90 ? 7.954 3.457 -11.628 1.00 76.56 90 THR A N 1
ATOM 727 C CA . THR A 1 90 ? 8.645 3.260 -12.904 1.00 76.56 90 THR A CA 1
ATOM 728 C C . THR A 1 90 ? 9.635 2.094 -12.838 1.00 76.56 90 THR A C 1
ATOM 730 O O . THR A 1 90 ? 10.242 1.766 -11.809 1.00 76.56 90 THR A O 1
ATOM 733 N N . ALA A 1 91 ? 9.785 1.398 -13.965 1.00 72.25 91 ALA A N 1
ATOM 734 C CA . ALA A 1 91 ? 10.746 0.314 -14.071 1.00 72.25 91 ALA A CA 1
ATOM 735 C C . ALA A 1 91 ? 12.174 0.881 -14.044 1.00 72.25 91 ALA A C 1
ATOM 737 O O . ALA A 1 91 ? 12.636 1.474 -15.011 1.00 72.25 91 ALA A O 1
ATOM 738 N N . LYS A 1 92 ? 12.908 0.635 -12.952 1.00 77.00 92 LYS A N 1
ATOM 739 C CA . LYS A 1 92 ? 14.307 1.084 -12.805 1.00 77.00 92 LYS A CA 1
ATOM 740 C C . LYS A 1 92 ? 15.300 0.369 -13.728 1.00 77.00 92 LYS A C 1
ATOM 742 O O . LYS A 1 92 ? 16.442 0.796 -13.847 1.00 77.00 92 LYS A O 1
ATOM 747 N N . PHE A 1 93 ? 14.877 -0.723 -14.361 1.00 71.00 93 PHE A N 1
ATOM 748 C CA . PHE A 1 93 ? 15.678 -1.454 -15.334 1.00 71.00 93 PHE A CA 1
ATOM 749 C C . PHE A 1 93 ? 15.191 -1.130 -16.740 1.00 71.00 93 PHE A C 1
ATOM 751 O O . PHE A 1 93 ? 14.102 -1.541 -17.137 1.00 71.00 93 PHE A O 1
ATOM 758 N N . VAL A 1 94 ? 16.031 -0.416 -17.484 1.00 73.69 94 VAL A N 1
ATOM 759 C CA . VAL A 1 94 ? 15.837 -0.118 -18.902 1.00 73.69 94 VAL A CA 1
ATOM 760 C C . VAL A 1 94 ? 16.896 -0.851 -19.721 1.00 73.69 94 VAL A C 1
ATOM 762 O O . VAL A 1 94 ? 18.035 -1.012 -19.282 1.00 73.69 94 VAL A O 1
ATOM 765 N N . VAL A 1 95 ? 16.526 -1.317 -20.912 1.00 78.62 95 VAL A N 1
ATOM 766 C CA . VAL A 1 95 ? 17.485 -1.899 -21.857 1.00 78.62 95 VAL A CA 1
ATOM 767 C C . VAL A 1 95 ? 18.104 -0.752 -22.648 1.00 78.62 95 VAL A C 1
ATOM 769 O O . VAL A 1 95 ? 17.429 -0.116 -23.451 1.00 78.62 95 VAL A O 1
ATOM 772 N N . GLY A 1 96 ? 19.379 -0.469 -22.391 1.00 71.38 96 GLY A N 1
ATOM 773 C CA . GLY A 1 96 ? 20.150 0.533 -23.123 1.00 71.38 96 GLY A CA 1
ATOM 774 C C . GLY A 1 96 ? 21.002 -0.105 -24.216 1.00 71.38 96 GLY A C 1
ATOM 775 O O . GLY A 1 96 ? 21.678 -1.105 -23.973 1.00 71.38 96 GLY A O 1
ATOM 776 N N . PHE A 1 97 ? 21.001 0.484 -25.411 1.00 79.69 97 PHE A N 1
ATOM 777 C CA . PHE A 1 97 ? 21.965 0.154 -26.457 1.00 79.69 97 PHE A CA 1
ATOM 778 C C . PHE A 1 97 ? 23.196 1.055 -26.309 1.00 79.69 97 PHE A C 1
ATOM 780 O O . PHE A 1 97 ? 23.085 2.280 -26.324 1.00 79.69 97 PHE A O 1
ATOM 787 N N . VAL A 1 98 ? 24.378 0.458 -26.141 1.00 79.69 98 VAL A N 1
ATOM 788 C CA . VAL A 1 98 ? 25.631 1.218 -26.062 1.00 79.69 98 VAL A CA 1
ATOM 789 C C . VAL A 1 98 ? 26.099 1.529 -27.483 1.00 79.69 98 VAL A C 1
ATOM 791 O O . VAL A 1 98 ? 26.697 0.678 -28.135 1.00 79.69 98 VAL A O 1
ATOM 794 N N . GLU A 1 99 ? 25.840 2.748 -27.962 1.00 77.88 99 GLU A N 1
ATOM 795 C CA . GLU A 1 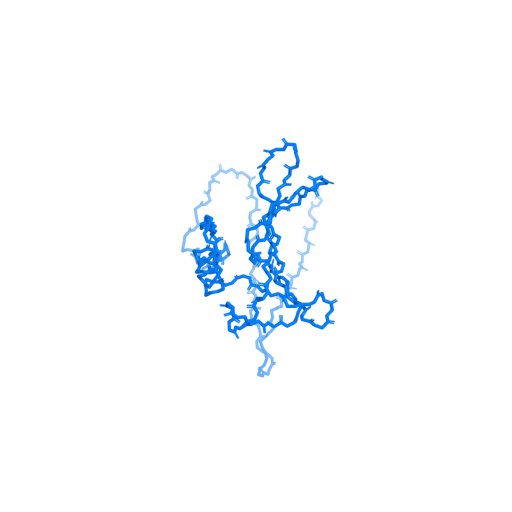99 ? 26.232 3.165 -29.318 1.00 77.88 99 GLU A CA 1
ATOM 796 C C . GLU A 1 99 ? 27.748 3.303 -29.485 1.00 77.88 99 GLU A C 1
ATOM 798 O O . GLU A 1 99 ? 28.312 2.906 -30.505 1.00 77.88 99 GLU A O 1
ATOM 803 N N . LYS A 1 100 ? 28.425 3.897 -28.495 1.00 77.50 100 LYS A N 1
ATOM 804 C CA . LYS A 1 100 ? 29.870 4.137 -28.528 1.00 77.50 100 LYS A CA 1
ATOM 805 C C . LYS A 1 100 ? 30.465 3.977 -27.137 1.00 77.50 100 LYS A C 1
ATOM 807 O O . LYS A 1 100 ? 29.985 4.557 -26.170 1.00 77.50 100 LYS A O 1
ATOM 812 N N . PHE A 1 101 ? 31.558 3.229 -27.063 1.00 76.06 101 PHE A N 1
ATOM 813 C CA . PHE A 1 101 ? 32.379 3.088 -25.867 1.00 76.06 101 PHE A CA 1
ATOM 814 C C . PHE A 1 101 ? 33.761 3.683 -26.148 1.00 76.06 101 PHE A C 1
ATOM 816 O O . PHE A 1 101 ? 34.422 3.280 -27.105 1.00 76.06 101 PHE A O 1
ATOM 823 N N . LYS A 1 102 ? 34.205 4.646 -25.332 1.00 78.25 102 LYS A N 1
ATOM 824 C CA . LYS A 1 102 ? 35.567 5.192 -25.395 1.00 78.25 102 LYS A CA 1
ATOM 825 C C . LYS A 1 102 ? 36.331 4.743 -24.147 1.00 78.25 102 LYS A C 1
ATOM 827 O O . LYS A 1 102 ? 35.969 5.175 -23.054 1.00 78.25 102 LYS A O 1
ATOM 832 N N . PRO A 1 103 ? 37.382 3.916 -24.276 1.00 65.06 103 PRO A N 1
ATOM 833 C CA . PRO A 1 103 ? 38.180 3.527 -23.123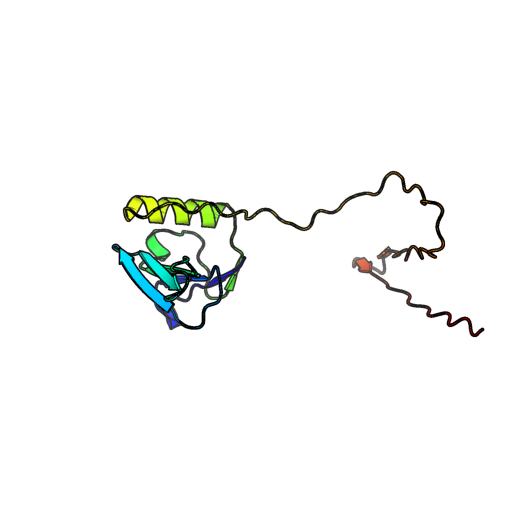 1.00 65.06 103 PRO A CA 1
ATOM 834 C C . PRO A 1 103 ? 38.926 4.749 -22.572 1.00 65.06 103 PRO A C 1
ATOM 836 O O . PRO A 1 103 ? 39.665 5.418 -23.300 1.00 65.06 103 PRO A O 1
ATOM 839 N N . MET A 1 104 ? 38.744 5.047 -21.282 1.00 50.72 104 MET A N 1
ATOM 840 C CA . MET A 1 104 ? 39.658 5.936 -20.563 1.00 50.72 104 MET A CA 1
ATOM 841 C C . MET A 1 104 ? 40.969 5.193 -20.328 1.00 50.72 104 MET A C 1
ATOM 843 O O . MET A 1 104 ? 40.977 4.020 -19.957 1.00 50.72 104 MET A O 1
ATOM 847 N N . LYS A 1 105 ? 42.088 5.867 -20.592 1.00 57.84 105 LYS A N 1
ATOM 848 C CA . LYS A 1 105 ? 43.423 5.273 -20.563 1.00 57.84 105 LYS A CA 1
ATOM 849 C C . LYS A 1 105 ? 43.871 5.079 -19.110 1.00 57.84 105 LYS A C 1
ATOM 851 O O . LYS A 1 105 ? 44.634 5.876 -18.585 1.00 57.84 105 LYS A O 1
ATOM 856 N N . MET A 1 106 ? 43.386 4.024 -18.463 1.00 48.66 106 MET A N 1
ATOM 857 C CA . MET A 1 106 ? 44.014 3.440 -17.282 1.00 48.66 106 MET A CA 1
ATOM 858 C C . MET A 1 106 ? 43.644 1.959 -17.166 1.00 48.66 106 MET A C 1
ATOM 860 O O . MET A 1 106 ? 42.508 1.568 -17.406 1.00 48.66 106 MET A O 1
ATOM 864 N N . LEU A 1 107 ? 44.666 1.162 -16.856 1.00 48.69 107 LEU A N 1
ATOM 865 C CA . LEU A 1 107 ? 44.750 -0.301 -16.840 1.00 48.69 107 LEU A CA 1
ATOM 866 C C . LEU A 1 107 ? 43.525 -1.010 -16.232 1.00 48.69 107 LEU A C 1
ATOM 868 O O . LEU A 1 107 ? 43.510 -1.310 -15.044 1.00 48.69 107 LEU A O 1
ATOM 872 N N . ILE A 1 108 ? 42.526 -1.338 -17.051 1.00 48.56 108 ILE A N 1
ATOM 873 C CA . ILE A 1 108 ? 41.480 -2.308 -16.709 1.00 48.56 108 ILE A CA 1
ATOM 874 C C . ILE A 1 108 ? 41.171 -3.109 -17.977 1.00 48.56 108 ILE A C 1
ATOM 876 O O . ILE A 1 108 ? 40.786 -2.543 -19.000 1.00 48.56 108 ILE A O 1
ATOM 880 N N . ASN A 1 109 ? 41.362 -4.429 -17.929 1.00 49.12 109 ASN A N 1
ATOM 881 C CA . ASN A 1 109 ? 40.883 -5.323 -18.982 1.00 49.12 109 ASN A CA 1
ATOM 882 C C . ASN A 1 109 ? 39.355 -5.402 -18.883 1.00 49.12 109 ASN A C 1
ATOM 884 O O . ASN A 1 109 ? 38.827 -5.981 -17.938 1.00 49.12 109 ASN A O 1
ATOM 888 N N . PHE A 1 110 ? 38.647 -4.830 -19.856 1.00 47.47 110 PHE A N 1
ATOM 889 C CA . PHE A 1 110 ? 37.213 -5.052 -20.030 1.00 47.47 110 PHE A CA 1
ATOM 890 C C . PHE A 1 110 ? 37.015 -6.239 -20.978 1.00 47.47 110 PHE A C 1
ATOM 892 O O . PHE A 1 110 ? 37.231 -6.111 -22.183 1.00 47.47 110 PHE A O 1
ATOM 899 N N . GLU A 1 111 ? 36.605 -7.396 -20.457 1.00 48.50 111 GLU A N 1
ATOM 900 C CA . GLU A 1 111 ? 36.125 -8.491 -21.303 1.00 48.50 111 GLU A CA 1
ATOM 901 C C . GLU A 1 111 ? 34.641 -8.283 -21.618 1.00 48.50 111 GLU A C 1
ATOM 903 O O . GLU A 1 111 ? 33.765 -8.375 -20.759 1.00 48.50 111 GLU A O 1
ATOM 908 N N . CYS A 1 112 ? 34.357 -7.987 -22.885 1.00 41.91 112 CYS A N 1
ATOM 909 C CA . CYS A 1 112 ? 33.005 -8.001 -23.421 1.00 41.91 112 CYS A CA 1
ATOM 910 C C . CYS A 1 112 ? 32.558 -9.462 -23.570 1.00 41.91 112 CYS A C 1
ATOM 912 O O . CYS A 1 112 ? 32.992 -10.160 -24.490 1.00 41.91 112 CYS A O 1
ATOM 914 N N . VAL A 1 113 ? 31.694 -9.936 -22.670 1.00 46.12 113 VAL A N 1
ATOM 915 C CA . VAL A 1 113 ? 31.056 -11.250 -22.812 1.00 46.12 113 VAL A CA 1
ATOM 916 C C . VAL A 1 113 ? 30.018 -11.146 -23.927 1.00 46.12 113 VAL A C 1
ATOM 918 O O . VAL A 1 113 ? 28.917 -10.633 -23.735 1.00 46.12 113 VAL A O 1
ATOM 921 N N . LYS A 1 114 ? 30.381 -11.594 -25.132 1.00 40.62 114 LYS A N 1
ATOM 922 C CA . LYS A 1 114 ? 29.439 -11.711 -26.249 1.00 40.62 114 LYS A CA 1
ATOM 923 C C . LYS A 1 114 ? 28.484 -12.873 -25.976 1.00 40.62 114 LYS A C 1
ATOM 925 O O . LYS A 1 114 ? 28.825 -14.029 -26.208 1.00 40.62 114 LYS A O 1
ATOM 930 N N . SER A 1 115 ? 27.281 -12.567 -25.507 1.00 45.22 115 SER A N 1
ATOM 931 C CA . SER A 1 115 ? 26.183 -13.534 -25.464 1.00 45.22 115 SER A CA 1
ATOM 932 C C . SER A 1 115 ? 25.656 -13.754 -26.881 1.00 45.22 115 SER A C 1
ATOM 934 O O . SER A 1 115 ? 25.086 -12.851 -27.490 1.00 45.22 115 SER A O 1
ATOM 936 N N . THR A 1 116 ? 25.852 -14.952 -27.425 1.00 43.84 116 THR A N 1
ATOM 937 C CA . THR A 1 116 ? 25.278 -15.350 -28.718 1.00 43.84 116 THR A CA 1
ATOM 938 C C . THR A 1 116 ? 23.911 -15.990 -28.504 1.00 43.84 116 THR A C 1
ATOM 940 O O . THR A 1 116 ? 23.792 -16.996 -27.804 1.00 43.84 116 THR A O 1
ATOM 943 N N . LEU A 1 117 ? 22.880 -15.427 -29.133 1.00 39.31 117 LEU A N 1
ATOM 944 C CA . LEU A 1 117 ? 21.565 -16.055 -29.241 1.00 39.31 117 LEU A CA 1
ATOM 945 C C . LEU A 1 117 ? 21.637 -17.170 -30.281 1.00 39.31 117 LEU A C 1
ATOM 947 O O . LEU A 1 117 ? 22.003 -16.927 -31.432 1.00 39.31 117 LEU A O 1
ATOM 951 N N . LYS A 1 118 ? 21.300 -18.396 -29.878 1.00 40.31 118 LYS A N 1
ATOM 952 C CA . LYS A 1 118 ? 21.262 -19.548 -30.782 1.00 40.31 118 LYS A CA 1
ATOM 953 C C . LYS A 1 118 ? 19.838 -20.089 -30.826 1.00 40.31 118 LYS A C 1
ATOM 955 O O . LYS A 1 118 ? 19.268 -20.448 -29.799 1.00 40.31 118 LYS A O 1
ATOM 960 N N . MET A 1 119 ? 19.265 -20.120 -32.023 1.00 29.19 119 MET A N 1
ATOM 961 C CA . MET A 1 119 ? 17.981 -20.766 -32.286 1.00 29.19 119 MET A CA 1
ATOM 962 C C . MET A 1 119 ? 18.220 -22.261 -32.501 1.00 29.19 119 MET A C 1
ATOM 964 O O . MET A 1 119 ? 19.020 -22.637 -33.359 1.00 29.19 119 MET A O 1
ATOM 968 N N . ILE A 1 120 ? 17.543 -23.108 -31.727 1.00 39.66 120 ILE A N 1
ATOM 969 C CA . ILE A 1 120 ? 17.504 -24.561 -31.936 1.00 39.66 120 ILE A CA 1
ATOM 970 C C . ILE A 1 120 ? 16.023 -24.957 -31.888 1.00 39.66 120 ILE A C 1
ATOM 972 O O . ILE A 1 120 ? 15.422 -25.028 -30.817 1.00 39.66 120 ILE A O 1
ATOM 976 N N . GLY A 1 121 ? 15.410 -25.134 -33.063 1.00 48.38 121 GLY A N 1
ATOM 977 C CA . GLY A 1 121 ? 13.950 -25.221 -33.209 1.00 48.38 121 GLY A CA 1
ATOM 978 C C . GLY A 1 121 ? 13.231 -23.889 -32.924 1.00 48.38 121 GLY A C 1
ATOM 979 O O . GLY A 1 121 ? 13.857 -22.833 -32.876 1.00 48.38 121 GLY A O 1
ATOM 980 N N . CYS A 1 122 ? 11.910 -23.925 -32.699 1.00 40.50 122 CYS A N 1
ATOM 981 C CA . CYS A 1 122 ? 11.073 -22.747 -32.385 1.00 40.50 122 CYS A CA 1
ATOM 982 C C . CYS A 1 122 ? 11.283 -22.155 -30.970 1.00 40.50 122 CYS A C 1
ATOM 984 O O . CYS A 1 122 ? 10.429 -21.422 -30.475 1.00 40.50 122 CYS A O 1
ATOM 986 N N . LYS A 1 123 ? 12.387 -22.474 -30.284 1.00 31.97 123 LYS A N 1
ATOM 987 C CA . LYS A 1 123 ? 12.704 -21.954 -28.947 1.00 31.97 123 LYS A CA 1
ATOM 988 C C . LYS A 1 123 ? 14.050 -21.233 -28.956 1.00 31.97 123 LYS A C 1
ATOM 990 O O . LYS A 1 123 ? 15.048 -21.741 -29.464 1.00 31.97 123 LYS A O 1
ATOM 995 N N . LEU A 1 124 ? 14.055 -20.038 -28.369 1.00 32.75 124 LEU A N 1
ATOM 996 C CA . LEU A 1 124 ? 15.216 -19.165 -28.255 1.00 32.75 124 LEU A CA 1
ATOM 997 C C . LEU A 1 124 ? 15.964 -19.478 -26.953 1.00 32.75 124 LEU A C 1
ATOM 999 O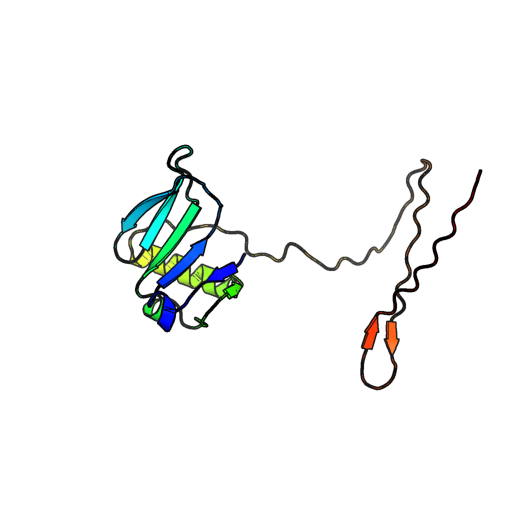 O . LEU A 1 124 ? 15.384 -19.376 -25.872 1.00 32.75 124 LEU A O 1
ATOM 1003 N N . PHE A 1 125 ? 17.241 -19.851 -27.050 1.00 33.88 125 PHE A N 1
ATOM 1004 C CA . PHE A 1 125 ? 18.086 -20.139 -25.890 1.00 33.88 125 PHE A CA 1
ATOM 1005 C C . PHE A 1 125 ? 19.222 -19.115 -25.778 1.00 33.88 125 PHE A C 1
ATOM 1007 O O . PHE A 1 125 ? 19.890 -18.790 -26.763 1.00 33.88 125 PHE A O 1
ATOM 1014 N N . VAL A 1 126 ? 19.463 -18.630 -24.557 1.00 41.97 126 VAL A N 1
ATOM 1015 C CA . VAL A 1 126 ? 20.624 -17.794 -24.220 1.00 41.97 126 VAL A CA 1
ATOM 1016 C C . VAL A 1 126 ? 21.731 -18.713 -23.712 1.00 41.97 126 VAL A C 1
ATOM 1018 O O . VAL A 1 126 ? 21.637 -19.256 -22.612 1.00 41.97 126 VAL A O 1
ATOM 1021 N N . VAL A 1 127 ? 22.772 -18.916 -24.518 1.00 42.81 127 VAL A N 1
ATOM 1022 C CA . VAL A 1 127 ? 23.899 -19.788 -24.159 1.00 42.81 127 VAL A CA 1
ATOM 1023 C C . VAL A 1 127 ? 25.032 -18.932 -23.597 1.00 42.81 127 VAL A C 1
ATOM 1025 O O . VAL A 1 127 ? 25.632 -18.141 -24.321 1.00 42.81 127 VAL A O 1
ATOM 1028 N N . HIS A 1 128 ? 25.341 -19.104 -22.311 1.00 44.34 128 HIS A N 1
ATOM 1029 C CA . HIS A 1 128 ? 26.516 -18.499 -21.683 1.00 44.34 128 HIS A CA 1
ATOM 1030 C C . HIS A 1 128 ? 27.694 -19.476 -21.791 1.00 44.34 128 HIS A C 1
ATOM 1032 O O . HIS A 1 128 ? 27.717 -20.504 -21.121 1.00 44.34 128 HIS A O 1
ATOM 1038 N N . GLN A 1 129 ? 28.671 -19.178 -22.648 1.00 42.25 129 GLN A N 1
ATOM 1039 C CA . GLN A 1 129 ? 29.968 -19.861 -22.641 1.00 42.25 129 GLN A CA 1
ATOM 1040 C C . GLN A 1 129 ? 30.876 -19.135 -21.644 1.00 42.25 129 GLN A C 1
ATOM 1042 O O . GLN A 1 129 ? 31.322 -18.021 -21.905 1.00 42.25 129 GLN A O 1
ATOM 1047 N N . ILE A 1 130 ? 31.115 -19.752 -20.487 1.00 39.97 130 ILE A N 1
ATOM 1048 C CA . ILE A 1 130 ? 32.081 -19.269 -19.497 1.00 39.97 130 ILE A CA 1
ATOM 1049 C C . ILE A 1 130 ? 33.396 -19.994 -19.772 1.00 39.97 130 ILE A C 1
ATOM 1051 O O . ILE A 1 130 ? 33.468 -21.212 -19.627 1.00 39.97 130 ILE A O 1
ATOM 1055 N N . SER A 1 131 ? 34.442 -19.260 -20.146 1.00 36.66 131 SER A N 1
ATOM 1056 C CA . SER A 1 131 ? 35.797 -19.804 -20.223 1.00 36.66 131 SER A CA 1
ATOM 1057 C C . SER A 1 131 ? 36.710 -18.959 -19.343 1.00 36.66 131 SER A C 1
ATOM 1059 O O . SER A 1 131 ? 37.090 -17.853 -19.710 1.00 36.66 131 SER A O 1
ATOM 1061 N N . ILE A 1 132 ? 37.058 -19.477 -18.165 1.00 36.94 132 ILE A N 1
ATOM 1062 C CA . ILE A 1 132 ? 37.993 -18.827 -17.241 1.00 36.94 132 ILE A CA 1
ATOM 1063 C C . ILE A 1 132 ? 39.413 -19.154 -17.711 1.00 36.94 132 ILE A C 1
ATOM 1065 O O . ILE A 1 132 ? 39.844 -20.304 -17.627 1.00 36.94 132 ILE A O 1
ATOM 1069 N N . LYS A 1 133 ? 40.163 -18.160 -18.197 1.00 38.38 133 LYS A N 1
ATOM 1070 C CA . LYS A 1 133 ? 41.619 -18.282 -18.373 1.00 38.38 133 LYS A CA 1
ATOM 1071 C C . LYS A 1 133 ? 42.324 -17.620 -17.196 1.00 38.38 133 LYS A C 1
ATOM 1073 O O . LYS A 1 133 ? 42.467 -16.403 -17.150 1.00 38.38 133 LYS A O 1
ATOM 1078 N N . VAL A 1 134 ? 42.799 -18.435 -16.257 1.00 34.44 134 VAL A N 1
ATOM 1079 C CA . VAL A 1 134 ? 43.709 -17.976 -15.201 1.00 34.44 134 VAL A CA 1
ATOM 1080 C C . VAL A 1 134 ? 45.101 -17.830 -15.811 1.00 34.44 134 VAL A C 1
ATOM 1082 O O . VAL A 1 134 ? 45.724 -18.822 -16.187 1.00 34.44 134 VAL A O 1
ATOM 1085 N N . LYS A 1 135 ? 45.597 -16.595 -15.926 1.00 34.25 135 LYS A N 1
ATOM 1086 C CA . LYS A 1 135 ? 46.997 -16.330 -16.272 1.00 34.25 135 LYS A CA 1
ATOM 1087 C C . LYS A 1 135 ? 47.788 -16.244 -14.963 1.00 34.25 135 LYS A C 1
ATOM 1089 O O . LYS A 1 135 ? 47.621 -15.286 -14.213 1.00 34.25 135 LYS A O 1
ATOM 1094 N N . LYS A 1 136 ? 48.579 -17.278 -14.660 1.00 35.84 136 LYS A N 1
ATOM 1095 C CA . LYS A 1 136 ? 49.560 -17.247 -13.563 1.00 35.84 136 LYS A CA 1
ATOM 1096 C C . LYS A 1 136 ? 50.701 -16.297 -13.941 1.00 35.84 136 LYS A C 1
ATOM 1098 O O . LYS A 1 136 ? 51.149 -16.333 -15.088 1.00 35.84 136 LYS A O 1
ATOM 1103 N N . TRP A 1 137 ? 51.101 -15.461 -12.986 1.00 41.94 137 TRP A N 1
ATOM 1104 C CA . TRP A 1 137 ? 52.371 -14.737 -13.001 1.00 41.94 137 TRP A CA 1
ATOM 1105 C C . TRP A 1 137 ? 53.490 -15.674 -12.557 1.00 41.94 137 TRP A C 1
ATOM 1107 O O . TRP A 1 137 ? 53.201 -16.534 -11.689 1.00 41.94 137 TRP A O 1
#

Foldseek 3Di:
DKKAAACVPPRRKIWFFDADEPAWDWDDQPQKIFIAHPVVRDTGTIIGHPNVVQDVDDDHTMDQDDPNNLVSVQVSCVVRVHDRDDDDSDDPDDDDDDPDDDDDPDDDDDDDQDFDWDDDDPDIDTDRDDDDDDDDD

Secondary structure (DSSP, 8-state):
-EEEEETTTTEEEEEEE-S--SSEEEEEETTEEEEEETTT--EEEEEEESHHHH-SS--SEEEE--HHHHHHHHHHHHHTT--------S-S------------SSS--------EEEEETTEEEEE----------

Radius of gyration: 23.72 Å; chains: 1; bounding box: 67×37×50 Å

Sequence (137 aa):
MFVYYNEKGIGDVLLFPMKNSNKISFERKQDIVTLFDEVTKETVGFNIFNASTYFKDLSTGKMKLTEKLLAELNEAFEKNNTKKIDLDVTAKFVVGFVEKFKPMKMLINFECVKSTLKMIGCKLFVVHQISIKVKKW

pLDDT: mean 78.17, std 21.93, range [29.19, 96.56]

InterPro domains:
  IPR027855 Domain of unknown function DUF4479 [PF14794] (21-82)
  IPR037154 YtpR-like superfamily [G3DSA:3.30.1940.10] (19-89)